Protein AF-A0A380JZQ6-F1 (afdb_monomer_lite)

Structure (mmCIF, N/CA/C/O backbone):
data_AF-A0A380JZQ6-F1
#
_entry.id   AF-A0A380JZQ6-F1
#
loop_
_atom_site.group_PDB
_atom_site.id
_atom_site.type_symbol
_atom_site.label_atom_id
_atom_site.label_alt_id
_atom_site.label_comp_id
_atom_site.label_asym_id
_atom_site.label_entity_id
_atom_site.label_seq_id
_atom_site.pdbx_PDB_ins_code
_atom_site.Cartn_x
_atom_site.Cartn_y
_atom_site.Cartn_z
_atom_site.occupancy
_a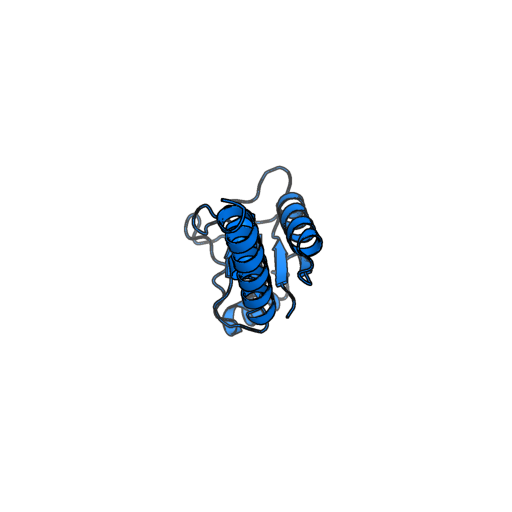tom_site.B_iso_or_equiv
_atom_site.auth_seq_id
_atom_site.auth_comp_id
_atom_site.auth_asym_id
_atom_site.auth_atom_id
_atom_site.pdbx_PDB_model_num
ATOM 1 N N . MET A 1 1 ? -9.021 -8.138 8.295 1.00 66.62 1 MET A N 1
ATOM 2 C CA . MET A 1 1 ? -8.830 -7.135 7.228 1.00 66.62 1 MET A CA 1
ATOM 3 C C . MET A 1 1 ? -7.356 -6.828 7.244 1.00 66.62 1 MET A C 1
ATOM 5 O O . MET A 1 1 ? -6.905 -6.247 8.228 1.00 66.62 1 MET A O 1
ATOM 9 N N . ALA A 1 2 ? -6.626 -7.334 6.256 1.00 83.62 2 ALA A N 1
ATOM 10 C CA . ALA A 1 2 ? -5.182 -7.193 6.190 1.00 83.62 2 ALA A CA 1
ATOM 11 C C . ALA A 1 2 ? -4.842 -6.177 5.097 1.00 83.62 2 ALA A C 1
ATOM 13 O O . ALA A 1 2 ? -5.372 -6.233 3.991 1.00 83.62 2 ALA A O 1
ATOM 14 N N . VAL A 1 3 ? -4.004 -5.201 5.433 1.00 91.56 3 VAL A N 1
ATOM 15 C CA . VAL A 1 3 ? -3.472 -4.251 4.457 1.00 91.56 3 VAL A CA 1
ATOM 16 C C . VAL A 1 3 ? -2.218 -4.851 3.850 1.00 91.56 3 VAL A C 1
ATOM 18 O O . VAL A 1 3 ? -1.231 -5.076 4.549 1.00 91.56 3 VAL A O 1
ATOM 21 N N . HIS A 1 4 ? -2.239 -5.054 2.543 1.00 94.81 4 HIS A N 1
ATOM 22 C CA . HIS A 1 4 ? -1.126 -5.632 1.813 1.00 94.81 4 HIS A CA 1
ATOM 23 C C . HIS A 1 4 ? -0.287 -4.539 1.167 1.00 94.81 4 HIS A C 1
ATOM 25 O O . HIS A 1 4 ? -0.812 -3.669 0.472 1.00 94.81 4 HIS A O 1
ATOM 31 N N . ILE A 1 5 ? 1.028 -4.599 1.372 1.00 95.44 5 ILE A N 1
ATOM 32 C CA . ILE A 1 5 ? 1.987 -3.670 0.772 1.00 95.44 5 ILE A CA 1
ATOM 33 C C . ILE A 1 5 ? 2.886 -4.434 -0.197 1.00 95.44 5 ILE A C 1
ATOM 35 O O . ILE A 1 5 ? 3.710 -5.258 0.206 1.00 95.44 5 ILE A O 1
ATOM 39 N N . LEU A 1 6 ? 2.772 -4.118 -1.480 1.00 95.06 6 LEU A N 1
ATOM 40 C CA . LEU A 1 6 ? 3.657 -4.616 -2.523 1.00 95.06 6 LEU A CA 1
ATOM 41 C C . LEU A 1 6 ? 4.658 -3.536 -2.905 1.00 95.06 6 LEU A C 1
AT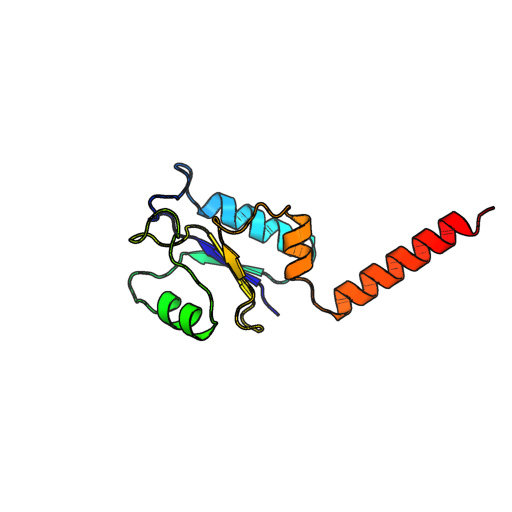OM 43 O O . LEU A 1 6 ? 4.314 -2.359 -3.037 1.00 95.06 6 LEU A O 1
ATOM 47 N N . TYR A 1 7 ? 5.905 -3.947 -3.094 1.00 94.62 7 TYR A N 1
ATOM 48 C CA . TYR A 1 7 ? 6.943 -3.088 -3.646 1.00 94.62 7 TYR A CA 1
ATOM 49 C C . TYR A 1 7 ? 7.571 -3.718 -4.879 1.00 94.62 7 TYR A C 1
ATOM 51 O O . TYR A 1 7 ? 7.689 -4.937 -4.975 1.00 94.62 7 TYR A O 1
ATOM 59 N N . ASN A 1 8 ? 8.012 -2.869 -5.799 1.00 91.38 8 ASN A N 1
ATOM 60 C CA . ASN A 1 8 ? 8.713 -3.267 -7.007 1.00 91.38 8 ASN A CA 1
ATOM 61 C C . ASN A 1 8 ? 9.956 -2.387 -7.181 1.00 91.38 8 ASN A C 1
ATOM 63 O O . ASN A 1 8 ? 9.848 -1.177 -7.370 1.00 91.38 8 ASN A O 1
ATOM 67 N N . ASN A 1 9 ? 11.142 -2.994 -7.115 1.00 88.06 9 ASN A N 1
ATOM 68 C CA . ASN A 1 9 ? 12.406 -2.278 -7.313 1.00 88.06 9 ASN A CA 1
ATOM 69 C C . ASN A 1 9 ? 12.777 -2.101 -8.796 1.00 88.06 9 ASN A C 1
ATOM 71 O O . ASN A 1 9 ? 13.717 -1.371 -9.088 1.00 88.06 9 ASN A O 1
ATOM 75 N N . LEU A 1 10 ? 12.064 -2.762 -9.713 1.00 84.12 10 LEU A N 1
ATOM 76 C CA . LEU A 1 10 ? 12.336 -2.763 -11.155 1.00 84.12 10 LEU A CA 1
ATOM 77 C C . LEU A 1 10 ? 11.611 -1.641 -11.912 1.00 84.12 10 LEU A C 1
ATOM 79 O O . LEU A 1 10 ? 11.795 -1.502 -13.114 1.00 84.12 10 LEU A O 1
ATOM 83 N N . SER A 1 11 ? 10.754 -0.870 -11.239 1.00 84.25 11 SER A N 1
ATOM 84 C CA . SER A 1 11 ? 10.064 0.262 -11.862 1.00 84.25 11 SER A CA 1
ATOM 85 C C . SER A 1 11 ? 11.045 1.381 -12.201 1.00 84.25 11 SER A C 1
ATOM 87 O O . SER A 1 11 ? 11.847 1.771 -11.353 1.00 84.25 11 SER A O 1
ATOM 89 N N . ASP A 1 12 ? 10.886 1.993 -13.374 1.00 82.56 12 ASP A N 1
ATOM 90 C CA . ASP A 1 12 ? 11.622 3.207 -13.771 1.00 82.56 12 ASP A CA 1
ATOM 91 C C . ASP A 1 12 ? 11.421 4.388 -12.800 1.00 82.56 12 ASP A C 1
ATOM 93 O O . ASP A 1 12 ? 12.233 5.309 -12.744 1.00 82.56 12 ASP A O 1
ATOM 97 N N . THR A 1 13 ? 10.341 4.362 -12.011 1.00 80.69 13 THR A N 1
ATOM 98 C CA . THR A 1 13 ? 10.034 5.383 -10.993 1.00 80.69 13 THR A CA 1
ATOM 99 C C . THR A 1 13 ? 10.548 5.027 -9.601 1.00 80.69 13 THR A C 1
ATOM 101 O O . THR A 1 13 ? 10.372 5.810 -8.664 1.00 80.69 13 THR A O 1
ATOM 104 N N . ALA A 1 14 ? 11.133 3.839 -9.421 1.00 83.62 14 ALA A N 1
ATOM 105 C CA . ALA A 1 14 ? 11.578 3.396 -8.113 1.00 83.62 14 ALA A CA 1
ATOM 106 C C . ALA A 1 14 ? 12.726 4.288 -7.601 1.00 83.62 14 ALA A C 1
ATOM 108 O O . ALA A 1 14 ? 13.630 4.653 -8.357 1.00 83.62 14 ALA A O 1
ATOM 109 N N . PRO A 1 15 ? 12.754 4.620 -6.297 1.00 82.75 15 PRO A N 1
ATOM 110 C CA . PRO A 1 15 ? 13.886 5.323 -5.713 1.00 82.75 15 PRO A CA 1
ATOM 111 C C . PRO A 1 15 ? 15.182 4.533 -5.919 1.00 82.75 15 PRO A C 1
ATOM 113 O O . PRO A 1 15 ? 15.201 3.322 -5.715 1.00 82.75 15 PRO A O 1
ATOM 116 N N . ALA A 1 16 ? 16.301 5.221 -6.165 1.00 80.81 16 ALA A N 1
ATOM 117 C CA . ALA A 1 16 ? 17.621 4.582 -6.282 1.00 80.81 16 ALA A CA 1
ATOM 118 C C . ALA A 1 16 ? 18.027 3.771 -5.030 1.00 80.81 16 ALA A C 1
ATOM 120 O O . ALA A 1 16 ? 18.849 2.864 -5.097 1.00 80.81 16 ALA A O 1
ATOM 121 N N . THR A 1 17 ? 17.435 4.089 -3.873 1.00 80.31 17 THR A N 1
ATOM 122 C CA . THR A 1 17 ? 17.634 3.356 -2.608 1.00 80.31 17 THR A CA 1
ATOM 123 C C . THR A 1 17 ? 16.750 2.107 -2.463 1.00 80.31 17 THR A C 1
ATOM 125 O O . THR A 1 17 ? 16.837 1.417 -1.446 1.00 80.31 17 THR A O 1
ATOM 128 N N . GLY A 1 18 ? 15.913 1.812 -3.461 1.00 81.62 18 GLY A N 1
ATOM 129 C CA . GLY A 1 18 ? 14.949 0.717 -3.487 1.00 81.62 18 GLY A CA 1
ATOM 130 C C . GLY A 1 18 ? 13.592 1.080 -2.872 1.00 81.62 18 GLY A C 1
ATOM 131 O O . GLY A 1 18 ? 13.499 1.707 -1.811 1.00 81.62 18 GLY A O 1
ATOM 132 N N . ALA A 1 19 ? 12.515 0.612 -3.504 1.00 89.25 19 ALA A N 1
ATOM 133 C CA . ALA A 1 19 ? 11.137 0.787 -3.042 1.00 89.25 19 ALA A CA 1
ATOM 134 C C . ALA A 1 19 ? 10.846 0.025 -1.733 1.00 89.25 19 ALA A C 1
ATOM 136 O O . ALA A 1 19 ? 9.974 0.421 -0.954 1.00 89.25 19 ALA A O 1
ATOM 137 N N . ARG A 1 20 ? 11.639 -1.011 -1.421 1.00 92.94 20 ARG A N 1
ATOM 138 C CA . ARG A 1 20 ? 11.530 -1.788 -0.172 1.00 92.94 20 ARG A CA 1
ATOM 139 C C . ARG A 1 20 ? 11.559 -0.910 1.082 1.00 92.94 20 ARG A C 1
ATOM 141 O O . ARG A 1 20 ? 10.835 -1.174 2.040 1.00 92.94 20 ARG A O 1
ATOM 148 N N . ARG A 1 21 ? 12.388 0.141 1.105 1.00 90.38 21 ARG A 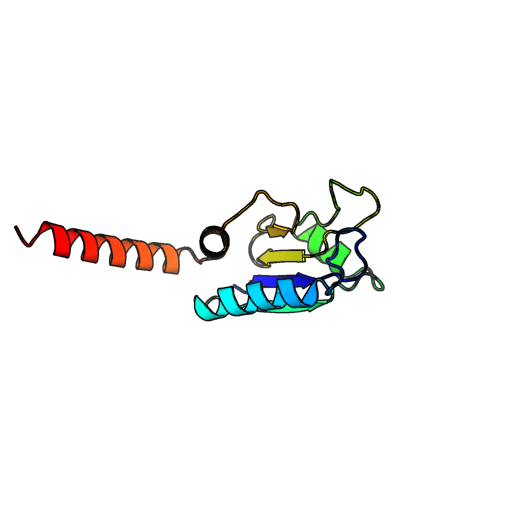N 1
ATOM 149 C CA . ARG A 1 21 ? 12.499 1.021 2.280 1.00 90.38 21 ARG A CA 1
ATOM 150 C C . ARG A 1 21 ? 11.246 1.871 2.475 1.00 90.38 21 ARG A C 1
ATOM 152 O O . ARG A 1 21 ? 10.836 2.079 3.615 1.00 90.38 21 ARG A O 1
ATOM 159 N N . ALA A 1 22 ? 10.645 2.344 1.384 1.00 88.81 22 ALA A N 1
ATOM 160 C CA . ALA A 1 22 ? 9.380 3.070 1.424 1.00 88.81 22 ALA A CA 1
ATOM 161 C C . ALA A 1 22 ? 8.249 2.157 1.920 1.00 88.81 22 ALA A C 1
ATOM 163 O O . ALA A 1 22 ? 7.551 2.509 2.869 1.00 88.81 22 ALA A O 1
ATOM 164 N N . ALA A 1 23 ? 8.149 0.944 1.373 1.00 92.81 23 ALA A N 1
ATOM 165 C CA . ALA A 1 23 ? 7.178 -0.057 1.809 1.00 92.81 23 ALA A CA 1
ATOM 166 C C . ALA A 1 23 ? 7.322 -0.424 3.296 1.00 92.81 23 ALA A C 1
ATOM 168 O O . ALA A 1 23 ? 6.330 -0.519 4.016 1.00 92.81 23 ALA A O 1
ATOM 169 N N . TRP A 1 24 ? 8.555 -0.535 3.801 1.00 93.75 24 TRP A N 1
ATOM 170 C CA . TRP A 1 24 ? 8.794 -0.802 5.221 1.00 93.75 24 TRP A CA 1
ATOM 171 C C . TRP A 1 24 ? 8.298 0.328 6.136 1.00 93.75 24 TRP A C 1
ATOM 173 O O . TRP A 1 24 ? 7.783 0.055 7.222 1.00 93.75 24 TRP A O 1
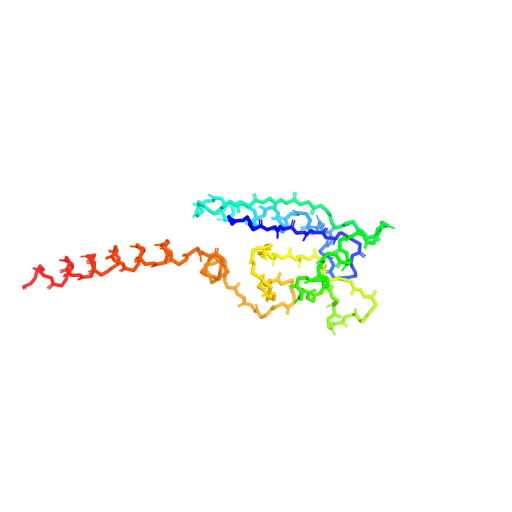ATOM 183 N N . ARG A 1 25 ? 8.414 1.595 5.711 1.00 91.69 25 ARG A N 1
ATOM 184 C CA . ARG A 1 25 ? 7.865 2.734 6.471 1.00 91.69 25 ARG A CA 1
ATOM 185 C C . ARG A 1 25 ? 6.346 2.642 6.573 1.00 91.69 25 ARG A C 1
ATOM 187 O O . ARG A 1 25 ? 5.814 2.801 7.667 1.00 91.69 25 ARG A O 1
ATOM 194 N N . TRP A 1 26 ? 5.676 2.315 5.470 1.00 91.69 26 TRP A N 1
ATOM 195 C CA . TRP A 1 26 ? 4.232 2.081 5.450 1.00 91.69 26 TRP A CA 1
ATOM 196 C C . TRP A 1 26 ? 3.818 0.925 6.360 1.00 91.69 26 TRP A C 1
ATOM 198 O O . TRP A 1 26 ? 2.922 1.087 7.185 1.00 91.69 26 TRP A O 1
ATOM 208 N N . LEU A 1 27 ? 4.525 -0.205 6.287 1.00 94.12 27 LEU A N 1
ATOM 209 C CA . LEU A 1 27 ? 4.272 -1.367 7.141 1.00 94.12 27 LEU A CA 1
ATOM 210 C C . LEU A 1 27 ? 4.349 -1.001 8.625 1.00 94.12 27 LEU A C 1
ATOM 212 O O . LEU A 1 27 ? 3.458 -1.339 9.404 1.00 94.12 27 LEU A O 1
ATOM 216 N N . ARG A 1 28 ? 5.427 -0.314 9.017 1.00 94.12 28 ARG A N 1
ATOM 217 C CA . ARG A 1 28 ? 5.636 0.130 10.395 1.00 94.12 28 ARG A CA 1
ATOM 218 C C . ARG A 1 28 ? 4.497 1.036 10.854 1.00 94.12 28 ARG A C 1
ATOM 220 O O . ARG A 1 28 ? 3.948 0.821 11.928 1.00 94.12 28 ARG A O 1
ATOM 227 N N . MET A 1 29 ? 4.122 1.990 10.015 1.00 91.12 29 MET A N 1
ATOM 228 C CA . MET A 1 29 ? 3.086 2.969 10.300 1.00 91.12 29 MET A CA 1
ATOM 229 C C . MET A 1 29 ? 1.711 2.300 10.522 1.00 91.12 29 MET A C 1
ATOM 231 O O . MET A 1 29 ? 1.042 2.586 11.519 1.00 91.12 29 MET A O 1
ATOM 235 N N . PHE A 1 30 ? 1.303 1.355 9.666 1.00 91.19 30 PHE A N 1
ATOM 236 C CA . PHE A 1 30 ? 0.047 0.618 9.866 1.00 91.19 30 PHE A CA 1
ATOM 237 C C . PHE A 1 30 ? 0.066 -0.196 11.164 1.00 91.19 30 PHE A C 1
ATOM 239 O O . PHE A 1 30 ? -0.894 -0.142 11.937 1.00 91.19 30 PHE A O 1
ATOM 246 N N . LYS A 1 31 ? 1.180 -0.880 11.452 1.00 91.31 31 LYS A N 1
ATOM 247 C CA . LYS A 1 31 ? 1.342 -1.659 12.688 1.00 91.31 31 LYS A CA 1
ATOM 248 C C . LYS A 1 31 ? 1.304 -0.791 13.945 1.00 91.31 31 LYS A C 1
ATOM 250 O O . LYS A 1 31 ? 0.656 -1.176 14.913 1.00 91.31 31 LYS A O 1
ATOM 255 N N . GLU A 1 32 ? 1.929 0.387 13.924 1.00 90.81 32 GLU A N 1
ATOM 256 C CA . GLU A 1 32 ? 1.878 1.363 15.026 1.00 90.81 32 GLU A CA 1
ATOM 257 C C . GLU A 1 32 ? 0.445 1.865 15.293 1.00 90.81 32 GLU A C 1
ATOM 259 O O . GLU A 1 32 ? 0.103 2.172 16.431 1.00 90.81 32 GLU A O 1
ATOM 264 N N . ASN A 1 33 ? -0.429 1.856 14.281 1.00 86.94 33 ASN A N 1
ATOM 265 C CA . ASN A 1 33 ? -1.858 2.171 14.407 1.00 86.94 33 ASN A CA 1
ATOM 266 C C . ASN A 1 33 ? -2.743 0.923 14.644 1.00 86.94 33 ASN A C 1
ATOM 268 O O . ASN A 1 33 ? -3.977 0.971 14.548 1.00 86.94 33 ASN A O 1
ATOM 272 N N . GLY A 1 34 ? -2.125 -0.224 14.945 1.00 87.00 34 GLY A N 1
ATOM 273 C CA . GLY A 1 34 ? -2.799 -1.494 15.212 1.00 87.00 34 GLY A CA 1
ATOM 274 C C . GLY A 1 34 ? -3.551 -2.066 14.009 1.00 87.00 34 GLY A C 1
ATOM 275 O O . GLY A 1 34 ? -4.522 -2.800 14.196 1.00 87.00 34 GLY A O 1
ATOM 276 N N . ILE A 1 35 ? -3.188 -1.676 12.788 1.00 87.94 35 ILE A N 1
ATOM 277 C CA . ILE A 1 35 ? -3.725 -2.244 11.552 1.00 87.94 35 ILE A CA 1
ATOM 278 C C . ILE A 1 35 ? -2.860 -3.449 11.181 1.00 87.94 35 ILE A C 1
ATOM 280 O O . ILE A 1 35 ? -1.631 -3.362 11.144 1.00 87.94 35 ILE A O 1
ATOM 284 N N . GLU A 1 36 ? -3.512 -4.584 10.944 1.00 90.88 36 GLU A N 1
ATOM 285 C CA . GLU A 1 36 ? -2.844 -5.784 10.456 1.00 90.88 36 GLU A CA 1
ATOM 286 C C . GLU A 1 36 ? -2.349 -5.525 9.034 1.00 90.88 36 GLU A C 1
ATOM 288 O O . GLU A 1 36 ? -3.131 -5.156 8.159 1.00 90.88 36 GLU A O 1
ATOM 293 N N . ALA A 1 37 ? -1.040 -5.655 8.829 1.00 93.31 37 ALA A N 1
ATOM 294 C CA . ALA A 1 37 ? -0.412 -5.384 7.550 1.00 93.31 37 ALA A CA 1
ATOM 295 C C . ALA A 1 37 ? 0.791 -6.296 7.307 1.00 93.31 37 ALA A C 1
ATOM 297 O O . ALA A 1 37 ? 1.564 -6.596 8.232 1.00 93.31 37 ALA A O 1
ATOM 298 N N . ASP A 1 38 ? 0.974 -6.678 6.051 1.00 95.69 38 ASP A N 1
ATOM 299 C CA . ASP A 1 38 ? 2.105 -7.440 5.539 1.00 95.69 38 ASP A CA 1
ATOM 300 C C . ASP A 1 38 ? 2.760 -6.717 4.356 1.00 95.69 38 ASP A C 1
ATOM 302 O O . ASP A 1 38 ? 2.228 -5.776 3.766 1.00 95.69 38 ASP A O 1
ATOM 306 N N . MET A 1 39 ? 3.991 -7.121 4.059 1.00 95.06 39 MET A N 1
ATOM 307 C CA . MET A 1 39 ? 4.787 -6.524 2.998 1.00 95.06 39 MET A CA 1
ATOM 308 C C . MET A 1 39 ? 5.530 -7.615 2.244 1.00 95.06 39 MET A C 1
ATOM 310 O O . MET A 1 39 ? 6.196 -8.447 2.867 1.00 95.06 39 MET A O 1
ATOM 314 N N . ARG A 1 40 ? 5.491 -7.563 0.913 1.00 95.00 40 ARG A N 1
ATOM 315 C CA . ARG A 1 40 ? 6.251 -8.467 0.042 1.00 95.00 40 ARG A CA 1
ATOM 316 C C . ARG A 1 40 ? 6.618 -7.804 -1.282 1.00 95.00 40 ARG A C 1
ATOM 318 O O . ARG A 1 40 ? 6.109 -6.739 -1.616 1.00 95.00 40 ARG A O 1
ATOM 325 N N . GLU A 1 41 ? 7.541 -8.423 -2.002 1.00 93.88 41 GLU A N 1
ATOM 326 C CA . GLU A 1 41 ? 7.898 -7.989 -3.352 1.00 93.88 41 GLU A CA 1
ATOM 327 C C . GLU A 1 41 ? 6.797 -8.388 -4.343 1.00 93.88 41 GLU A C 1
ATOM 329 O O . GLU A 1 41 ? 6.134 -9.415 -4.159 1.00 93.88 41 GLU A O 1
ATOM 334 N N . LEU A 1 42 ? 6.580 -7.542 -5.349 1.00 92.19 42 LEU A N 1
ATOM 335 C CA . LEU A 1 42 ? 5.641 -7.787 -6.434 1.00 92.19 42 LEU A CA 1
ATOM 336 C C . LEU A 1 42 ? 6.184 -8.901 -7.337 1.00 92.19 42 LEU A C 1
ATOM 338 O O . LEU A 1 42 ? 7.248 -8.755 -7.936 1.00 92.19 42 LEU A O 1
ATOM 342 N N . ASP A 1 43 ? 5.435 -9.991 -7.463 1.00 88.31 43 ASP A N 1
ATOM 343 C CA . ASP A 1 43 ? 5.763 -11.089 -8.368 1.00 88.31 43 ASP A CA 1
ATOM 344 C C . ASP A 1 43 ? 5.286 -10.758 -9.788 1.00 88.31 43 ASP A C 1
ATOM 346 O O . ASP A 1 43 ? 4.124 -10.969 -10.162 1.00 88.31 43 ASP A O 1
ATOM 350 N N . VAL A 1 44 ? 6.209 -10.196 -10.569 1.00 79.25 44 VAL A N 1
ATOM 351 C CA . VAL A 1 44 ? 5.989 -9.856 -11.979 1.00 79.25 44 VAL A CA 1
ATOM 352 C C . VAL A 1 44 ? 6.254 -11.063 -12.886 1.00 79.25 44 VAL A C 1
ATOM 354 O O . VAL A 1 44 ? 5.578 -11.224 -13.903 1.00 79.25 44 VAL A O 1
ATOM 357 N N . ASP A 1 45 ? 7.177 -11.943 -12.495 1.00 82.56 45 ASP A N 1
ATOM 358 C CA . ASP A 1 45 ? 7.667 -13.051 -13.320 1.00 82.56 45 ASP A CA 1
ATOM 359 C C . ASP A 1 45 ? 6.592 -14.113 -13.561 1.00 82.56 45 ASP A C 1
ATOM 361 O O . ASP A 1 45 ? 6.416 -14.596 -14.681 1.00 82.56 45 ASP A O 1
ATOM 365 N N . THR A 1 46 ? 5.826 -14.470 -12.524 1.00 82.00 46 THR A N 1
ATOM 366 C CA . THR A 1 46 ? 4.758 -15.474 -12.653 1.00 82.00 46 THR A CA 1
ATOM 367 C C . THR A 1 46 ? 3.423 -14.873 -13.091 1.00 82.00 46 THR A C 1
ATOM 369 O O . THR A 1 46 ? 2.456 -15.605 -13.338 1.00 82.00 46 THR A O 1
ATOM 372 N N . ASN A 1 47 ? 3.343 -13.539 -13.189 1.00 82.94 47 ASN A N 1
ATOM 373 C CA . ASN A 1 47 ? 2.137 -12.777 -13.520 1.00 82.94 47 ASN A CA 1
ATOM 374 C C . ASN A 1 47 ? 0.954 -13.036 -12.551 1.00 82.94 47 ASN A C 1
ATOM 376 O O . ASN A 1 47 ? -0.197 -12.690 -12.838 1.00 82.94 47 ASN A O 1
ATOM 380 N N . LYS A 1 48 ? 1.210 -13.682 -11.405 1.00 88.31 48 LYS A N 1
ATOM 381 C CA . LYS A 1 48 ? 0.193 -14.048 -10.413 1.00 88.31 48 LYS A CA 1
ATOM 382 C C . LYS A 1 48 ? -0.389 -12.808 -9.743 1.00 88.31 48 LYS A C 1
ATOM 384 O O . LYS A 1 48 ? -1.611 -12.685 -9.651 1.00 88.31 48 LYS A O 1
ATOM 389 N N . ASP A 1 49 ? 0.474 -11.888 -9.321 1.00 89.06 49 ASP A N 1
ATOM 390 C CA . ASP A 1 49 ? 0.052 -10.672 -8.626 1.00 89.06 49 ASP A CA 1
ATOM 391 C C . ASP A 1 49 ? -0.699 -9.725 -9.549 1.00 89.06 49 ASP A C 1
ATOM 393 O O . ASP A 1 49 ? -1.729 -9.189 -9.162 1.00 89.06 49 ASP A O 1
ATOM 397 N N . VAL A 1 50 ? -0.257 -9.590 -10.796 1.00 87.94 50 VAL A N 1
ATOM 398 C CA . VAL A 1 50 ? -0.939 -8.764 -11.801 1.00 87.94 50 VAL A CA 1
ATOM 399 C C . VAL A 1 50 ? -2.382 -9.235 -12.006 1.00 87.94 50 VAL A C 1
ATOM 401 O O . VAL A 1 50 ? -3.309 -8.426 -11.993 1.00 87.94 50 VAL A O 1
ATOM 404 N N . LYS A 1 51 ? -2.602 -10.553 -12.136 1.00 90.00 51 LYS A N 1
ATOM 405 C CA . LYS A 1 51 ? -3.953 -11.125 -12.266 1.00 90.00 51 LYS A CA 1
ATOM 406 C C . LYS A 1 51 ? -4.790 -10.914 -11.006 1.00 90.00 51 LYS A C 1
ATOM 408 O O . LYS A 1 51 ? -5.959 -10.551 -11.101 1.00 90.00 51 LYS A O 1
ATOM 413 N N . MET A 1 52 ? -4.205 -11.148 -9.833 1.00 92.44 52 MET A N 1
ATOM 414 C CA . MET A 1 52 ? -4.883 -10.952 -8.551 1.00 92.44 52 MET A CA 1
ATOM 415 C C . MET A 1 52 ? -5.307 -9.489 -8.359 1.00 92.44 52 MET A C 1
ATOM 417 O O . MET A 1 52 ? -6.460 -9.235 -8.027 1.00 92.44 52 MET A O 1
ATOM 421 N N . LEU A 1 53 ? -4.407 -8.536 -8.604 1.00 93.31 53 LEU A N 1
ATOM 422 C CA . LEU A 1 53 ? -4.657 -7.101 -8.444 1.00 93.31 53 LEU A CA 1
ATOM 423 C C . LEU A 1 53 ? -5.696 -6.600 -9.449 1.00 93.31 53 LEU A C 1
ATOM 425 O O . LEU A 1 53 ? -6.594 -5.853 -9.074 1.00 93.31 53 LEU A O 1
ATOM 429 N N . SER A 1 54 ? -5.664 -7.107 -10.685 1.00 92.25 54 SER A N 1
ATOM 430 C CA . SER A 1 54 ? -6.709 -6.830 -11.673 1.00 92.25 54 SER A CA 1
ATOM 431 C C . SER A 1 54 ? -8.094 -7.300 -11.206 1.00 92.25 54 SER A C 1
ATOM 433 O O . SER A 1 54 ? -9.057 -6.549 -11.336 1.00 92.25 54 SER A O 1
ATOM 435 N N . ASN A 1 55 ? -8.204 -8.489 -10.600 1.00 92.88 55 ASN A N 1
ATOM 436 C CA . ASN A 1 55 ? -9.472 -8.985 -10.039 1.00 92.88 55 ASN A CA 1
ATOM 437 C C . ASN A 1 55 ? -9.973 -8.159 -8.842 1.00 92.88 55 ASN A C 1
ATOM 439 O O . ASN A 1 55 ? -11.169 -8.165 -8.543 1.00 92.88 55 ASN A O 1
ATOM 443 N N . LEU A 1 56 ? -9.059 -7.489 -8.140 1.00 92.94 56 LEU A N 1
ATOM 444 C CA . LEU A 1 56 ? -9.357 -6.587 -7.030 1.00 92.94 56 LEU A CA 1
ATOM 445 C C . LEU A 1 56 ? -9.619 -5.146 -7.489 1.00 92.94 56 LEU A C 1
ATOM 447 O O . LEU A 1 56 ? -9.844 -4.294 -6.635 1.00 92.94 56 LEU A O 1
ATOM 451 N N . GLU A 1 57 ? -9.617 -4.877 -8.800 1.00 93.38 57 GLU A N 1
ATOM 452 C CA . GLU A 1 57 ? -9.770 -3.531 -9.375 1.00 93.38 57 GLU A CA 1
ATOM 453 C C . GLU A 1 57 ? -8.682 -2.555 -8.887 1.00 93.38 57 GLU A C 1
ATOM 455 O O . GLU A 1 57 ? -8.925 -1.366 -8.695 1.00 93.38 57 GLU A O 1
ATOM 460 N N . VAL A 1 58 ? -7.467 -3.069 -8.668 1.00 92.62 58 VAL A N 1
ATOM 461 C CA . VAL A 1 58 ? -6.292 -2.278 -8.289 1.00 92.62 58 VAL A CA 1
ATOM 462 C C . VAL A 1 58 ? -5.494 -1.941 -9.544 1.00 92.62 58 VAL A C 1
ATOM 464 O O . VAL A 1 58 ? -4.960 -2.840 -10.199 1.00 92.62 58 VAL A O 1
ATOM 467 N N . ASP A 1 59 ? -5.388 -0.651 -9.866 1.00 91.00 59 ASP A N 1
ATOM 468 C CA . ASP A 1 59 ? -4.506 -0.195 -10.940 1.00 91.00 59 ASP A CA 1
ATOM 469 C C . ASP A 1 59 ? -3.057 -0.128 -10.450 1.00 91.00 59 ASP A C 1
ATOM 471 O O . ASP A 1 59 ? -2.732 0.509 -9.446 1.00 91.00 59 ASP A O 1
ATOM 475 N N . ILE A 1 60 ? -2.187 -0.823 -11.174 1.00 90.75 60 ILE A N 1
ATOM 476 C CA . ILE A 1 60 ? -0.767 -0.971 -10.859 1.00 90.75 60 ILE A CA 1
ATOM 477 C C . ILE A 1 60 ? 0.131 -0.403 -11.952 1.00 90.75 60 ILE A C 1
ATOM 479 O O . ILE A 1 60 ? 1.352 -0.513 -11.839 1.00 90.75 60 ILE A O 1
ATOM 483 N N . ARG A 1 61 ? -0.438 0.141 -13.033 1.00 90.69 61 ARG A N 1
ATOM 484 C CA . ARG A 1 61 ? 0.340 0.753 -14.111 1.00 90.69 61 ARG A CA 1
ATOM 485 C C . ARG A 1 61 ? 0.683 2.188 -13.745 1.00 90.69 61 ARG A C 1
ATOM 487 O O . ARG A 1 61 ? -0.144 2.912 -13.207 1.00 90.69 61 ARG A O 1
ATOM 494 N N . SER A 1 62 ? 1.903 2.589 -14.076 1.00 88.56 62 SER A N 1
ATOM 495 C CA . SER A 1 62 ? 2.316 3.980 -13.941 1.00 88.56 62 SER A CA 1
ATOM 496 C C . SER A 1 62 ? 1.601 4.837 -14.990 1.00 88.56 62 SER A C 1
ATOM 498 O O . SER A 1 62 ? 1.615 4.525 -16.184 1.00 88.56 62 SER A O 1
ATOM 500 N N . HIS A 1 63 ? 0.992 5.935 -14.551 1.00 87.69 63 HIS A N 1
ATOM 501 C CA . HIS A 1 63 ? 0.435 6.969 -15.421 1.00 87.69 63 HIS A CA 1
ATOM 502 C C . HIS A 1 63 ? 1.535 7.868 -16.000 1.00 87.69 63 HIS A C 1
ATOM 504 O O . HIS A 1 63 ? 1.346 8.470 -17.056 1.00 87.69 63 HIS A O 1
ATOM 510 N N . VAL A 1 64 ? 2.692 7.940 -15.333 1.00 85.56 64 VAL A N 1
ATOM 511 C CA . VAL A 1 64 ? 3.861 8.706 -15.790 1.00 85.56 64 VAL A CA 1
ATOM 512 C C . VAL A 1 64 ? 4.650 7.934 -16.854 1.00 85.56 64 VAL A C 1
ATOM 514 O O . VAL A 1 64 ? 5.083 8.516 -17.848 1.00 85.56 64 VAL A O 1
ATOM 517 N N . TYR A 1 65 ? 4.805 6.619 -16.675 1.00 85.31 65 TYR A N 1
ATOM 518 C CA . TYR A 1 65 ? 5.550 5.731 -17.568 1.00 85.31 65 TYR A CA 1
ATOM 519 C C . TYR A 1 65 ? 4.668 4.553 -18.013 1.00 85.31 65 TYR A C 1
ATOM 521 O O . TYR A 1 65 ? 4.598 3.543 -17.316 1.00 85.31 65 TYR A O 1
ATOM 529 N N . PRO A 1 66 ? 4.048 4.610 -1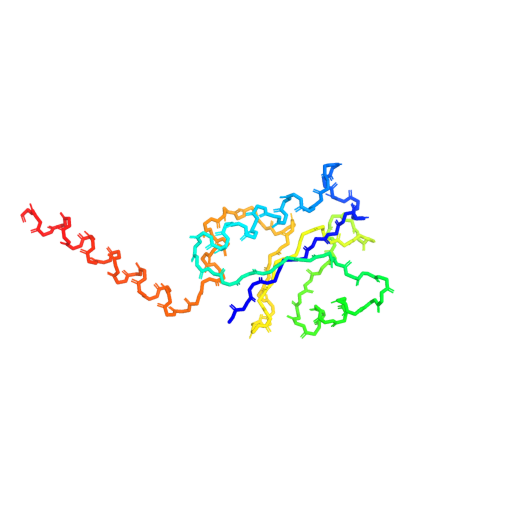9.208 1.00 83.38 66 PRO A N 1
ATOM 530 C CA . PRO A 1 66 ? 3.029 3.641 -19.644 1.00 83.38 66 PRO A CA 1
ATOM 531 C C . PRO A 1 66 ? 3.470 2.166 -19.695 1.00 83.38 66 PRO A C 1
ATOM 533 O O . PRO A 1 66 ? 2.633 1.259 -19.682 1.00 83.38 66 PRO A O 1
ATOM 536 N N . ASN A 1 67 ? 4.781 1.926 -19.775 1.00 85.44 67 ASN A N 1
ATOM 537 C CA . ASN A 1 67 ? 5.385 0.592 -19.822 1.00 85.44 67 ASN A CA 1
ATOM 538 C C . ASN A 1 67 ? 5.909 0.116 -18.457 1.00 85.44 67 ASN A C 1
ATOM 540 O O . ASN A 1 67 ? 6.477 -0.970 -18.375 1.00 85.44 67 ASN A O 1
ATOM 544 N N . SER A 1 68 ? 5.724 0.911 -17.403 1.00 88.25 68 SER A N 1
ATOM 545 C CA . SER A 1 68 ? 6.210 0.631 -16.058 1.00 88.25 68 SER A CA 1
ATOM 546 C C . SER A 1 68 ? 5.055 0.357 -15.096 1.00 88.25 68 SER A C 1
ATOM 548 O O . SER A 1 68 ? 3.912 0.778 -15.298 1.00 88.25 68 SER A O 1
ATOM 550 N N . LEU A 1 69 ? 5.364 -0.370 -14.027 1.00 90.44 69 LEU A N 1
ATOM 551 C CA . LEU A 1 69 ? 4.449 -0.613 -12.918 1.00 90.44 69 LEU A CA 1
ATOM 552 C C . LEU A 1 69 ? 4.760 0.348 -11.773 1.00 90.44 69 LEU A C 1
ATOM 554 O O . LEU A 1 69 ? 5.915 0.732 -11.573 1.00 90.44 69 LEU A O 1
ATOM 558 N N . CYS A 1 70 ? 3.745 0.681 -10.985 1.00 92.25 70 CYS A N 1
ATOM 559 C CA . CYS A 1 70 ? 3.904 1.393 -9.727 1.00 92.25 70 CYS A CA 1
ATOM 560 C C . CYS A 1 70 ? 4.896 0.647 -8.826 1.00 92.25 70 CYS A C 1
ATOM 562 O O . CYS A 1 70 ? 4.839 -0.577 -8.668 1.00 92.25 70 CYS A O 1
ATOM 564 N N . HIS A 1 71 ? 5.835 1.386 -8.240 1.00 92.50 71 HIS A N 1
ATOM 565 C CA . HIS A 1 71 ? 6.875 0.808 -7.391 1.00 92.50 71 HIS A CA 1
ATOM 566 C C . HIS A 1 71 ? 6.399 0.549 -5.959 1.00 92.50 71 HIS A C 1
ATOM 568 O O . HIS A 1 71 ? 7.053 -0.183 -5.215 1.00 92.50 71 HIS A O 1
ATOM 574 N N . LEU A 1 72 ? 5.273 1.145 -5.568 1.00 93.38 72 LEU A N 1
ATOM 575 C CA . LEU A 1 72 ? 4.611 0.929 -4.290 1.00 93.38 72 LEU A CA 1
ATOM 576 C C . LEU A 1 72 ? 3.111 0.790 -4.531 1.00 93.38 72 LEU A C 1
ATOM 578 O O . LEU A 1 72 ? 2.506 1.656 -5.161 1.00 93.38 72 LEU A O 1
ATOM 582 N N . ILE A 1 73 ? 2.525 -0.282 -4.008 1.00 94.19 73 ILE A N 1
ATOM 583 C CA . ILE A 1 73 ? 1.092 -0.570 -4.085 1.00 94.19 73 ILE A CA 1
ATOM 584 C C . ILE A 1 73 ? 0.644 -0.998 -2.688 1.00 94.19 73 ILE A C 1
ATOM 586 O O . ILE A 1 73 ? 1.213 -1.916 -2.104 1.00 94.19 73 ILE A O 1
ATOM 590 N N . ILE A 1 74 ? -0.365 -0.337 -2.142 1.00 94.44 74 ILE A N 1
ATOM 591 C CA . ILE A 1 74 ? -0.961 -0.631 -0.839 1.00 94.44 74 ILE A CA 1
ATOM 592 C C . ILE A 1 74 ? -2.434 -0.905 -1.087 1.00 94.44 74 ILE A C 1
ATOM 594 O O . ILE A 1 74 ? -3.107 -0.043 -1.642 1.00 94.44 74 ILE A O 1
ATOM 598 N N . TYR A 1 75 ? -2.953 -2.063 -0.699 1.00 94.31 75 TYR A N 1
ATOM 599 C CA . TYR A 1 75 ? -4.348 -2.414 -0.971 1.00 94.31 75 TYR A CA 1
ATOM 600 C C . TYR A 1 75 ? -4.992 -3.209 0.165 1.00 94.31 75 TYR A C 1
ATOM 602 O O . TYR A 1 75 ? -4.314 -3.760 1.032 1.00 94.31 75 TYR A O 1
ATOM 610 N N . ASP A 1 76 ? -6.322 -3.237 0.154 1.00 92.25 76 ASP A N 1
ATOM 611 C CA . ASP A 1 76 ? -7.162 -4.023 1.058 1.00 92.25 76 ASP A CA 1
ATOM 612 C C . ASP A 1 76 ? -7.761 -5.193 0.269 1.00 92.25 76 ASP A C 1
ATOM 614 O O . ASP A 1 76 ? -8.490 -4.983 -0.700 1.00 92.25 76 ASP A O 1
ATOM 618 N N . ASP A 1 77 ? -7.442 -6.430 0.643 1.00 89.50 77 ASP A N 1
ATOM 619 C CA . ASP A 1 77 ? -7.927 -7.616 -0.072 1.00 89.50 77 ASP A CA 1
ATOM 620 C C . ASP A 1 77 ? -9.425 -7.882 0.148 1.00 89.50 77 ASP A C 1
ATOM 622 O O . ASP A 1 77 ? -10.065 -8.564 -0.657 1.00 89.50 77 ASP A O 1
ATOM 626 N N . ALA A 1 78 ? -10.007 -7.305 1.202 1.00 88.00 78 ALA A N 1
ATOM 627 C CA . ALA A 1 78 ? -11.417 -7.449 1.530 1.00 88.00 78 ALA A CA 1
ATOM 628 C C . ALA A 1 78 ? -12.311 -6.442 0.787 1.00 88.00 78 ALA A C 1
ATOM 630 O O . ALA A 1 78 ? -13.530 -6.625 0.740 1.00 88.00 78 ALA A O 1
ATOM 631 N N . VAL A 1 79 ? -11.738 -5.372 0.219 1.00 87.75 79 VAL A N 1
ATOM 632 C CA . VAL A 1 79 ? -12.486 -4.280 -0.419 1.00 87.75 79 VAL A CA 1
ATOM 633 C C . VAL A 1 79 ? -11.905 -3.972 -1.796 1.00 87.75 79 VAL A C 1
ATOM 635 O O . VAL A 1 79 ? -10.845 -3.365 -1.919 1.00 87.75 79 VAL A O 1
ATOM 638 N N . ARG A 1 80 ? -12.646 -4.335 -2.848 1.00 90.75 80 ARG A N 1
ATOM 639 C CA . ARG A 1 80 ? -12.269 -4.027 -4.238 1.00 90.75 80 ARG A CA 1
ATOM 640 C C . ARG A 1 80 ? -12.102 -2.525 -4.461 1.00 90.75 80 ARG A C 1
ATOM 642 O O . ARG A 1 80 ? -12.841 -1.725 -3.889 1.00 90.75 80 ARG A O 1
ATOM 649 N N . GLY A 1 81 ? -11.121 -2.161 -5.280 1.00 89.06 81 GLY A N 1
ATOM 650 C CA . GLY A 1 81 ? -10.807 -0.780 -5.639 1.00 89.06 81 GLY A CA 1
ATOM 651 C C . GLY A 1 81 ? -10.224 0.062 -4.501 1.00 89.06 81 GLY A C 1
ATOM 652 O O . GLY A 1 81 ? -9.958 1.245 -4.692 1.00 89.06 81 GLY A O 1
ATOM 653 N N . LYS A 1 82 ? -9.993 -0.508 -3.312 1.00 90.94 82 LYS A N 1
ATOM 654 C CA . LYS A 1 82 ? -9.414 0.218 -2.180 1.00 90.94 82 LYS A CA 1
ATOM 655 C C . LYS A 1 82 ? -7.898 0.053 -2.159 1.00 90.94 82 LYS A C 1
ATOM 657 O O . LYS A 1 82 ? -7.371 -0.897 -1.577 1.00 90.94 82 LYS A O 1
ATOM 662 N N . TYR A 1 83 ? -7.203 1.005 -2.773 1.00 92.56 83 TYR A N 1
ATOM 663 C CA . TYR A 1 83 ? -5.748 0.998 -2.861 1.00 92.56 83 TYR A CA 1
ATOM 664 C C . TYR A 1 83 ? -5.139 2.405 -2.882 1.00 92.56 83 TYR A C 1
ATOM 666 O O . TYR A 1 83 ? -5.828 3.400 -3.094 1.00 92.56 83 TYR A O 1
ATOM 674 N N . ILE A 1 84 ? -3.831 2.464 -2.640 1.00 92.56 84 ILE A N 1
ATOM 675 C CA . ILE A 1 84 ? -2.964 3.637 -2.776 1.00 92.56 84 ILE A CA 1
ATOM 676 C C . ILE A 1 84 ? -1.697 3.179 -3.502 1.00 92.56 84 ILE A C 1
ATOM 678 O O . ILE A 1 84 ? -1.170 2.104 -3.211 1.00 92.56 84 ILE A O 1
ATOM 682 N N . THR A 1 85 ? -1.186 3.983 -4.426 1.00 92.50 85 THR A N 1
ATOM 683 C CA . THR A 1 85 ? 0.092 3.743 -5.107 1.00 92.50 85 THR A CA 1
ATOM 684 C C . THR A 1 85 ? 1.073 4.882 -4.846 1.00 92.50 85 THR A C 1
ATOM 686 O O . THR A 1 85 ? 0.729 5.884 -4.221 1.00 92.50 85 THR A O 1
ATOM 689 N N . ASN A 1 86 ? 2.307 4.760 -5.338 1.00 89.06 86 ASN A N 1
ATOM 690 C CA . ASN A 1 86 ? 3.257 5.877 -5.332 1.00 89.06 86 ASN A CA 1
ATOM 691 C C . ASN A 1 86 ? 2.829 7.080 -6.192 1.00 89.06 86 ASN A C 1
ATOM 693 O O . ASN A 1 86 ? 3.474 8.118 -6.099 1.00 89.06 86 ASN A O 1
ATOM 697 N N . GLU A 1 87 ? 1.820 6.933 -7.053 1.00 87.62 87 GLU A N 1
ATOM 698 C CA . GLU A 1 87 ? 1.329 7.998 -7.945 1.00 87.62 87 GLU A CA 1
ATOM 699 C C . GLU A 1 87 ? -0.037 8.538 -7.530 1.00 87.62 87 GLU A C 1
ATOM 701 O O . GLU A 1 87 ? -0.567 9.447 -8.165 1.00 87.62 87 GLU A O 1
ATOM 706 N N . SER A 1 88 ? -0.623 7.979 -6.472 1.00 84.81 88 SER A N 1
ATOM 707 C CA . SER A 1 88 ? -1.787 8.577 -5.835 1.00 84.81 88 SER A CA 1
ATOM 708 C C . SER A 1 88 ? -1.470 10.008 -5.379 1.00 84.81 88 SER A C 1
ATOM 710 O O . SER A 1 88 ? -0.309 10.327 -5.117 1.00 84.81 88 SER A O 1
ATOM 712 N N . GLU A 1 89 ? -2.500 10.858 -5.273 1.00 76.56 89 GLU A N 1
ATOM 713 C CA . GLU A 1 89 ? -2.360 12.211 -4.711 1.00 76.56 89 GLU A CA 1
ATOM 714 C C . GLU A 1 89 ? -1.554 12.188 -3.404 1.00 76.56 89 GLU A C 1
ATOM 716 O O . GLU A 1 89 ? -1.557 11.187 -2.684 1.00 76.56 89 GLU A O 1
ATOM 721 N N . GLU A 1 90 ? -0.841 13.277 -3.096 1.00 68.88 90 GLU A N 1
ATOM 722 C CA . GLU A 1 90 ? -0.032 13.362 -1.878 1.00 68.88 90 GLU A CA 1
ATOM 723 C C . GLU A 1 90 ? -0.916 13.228 -0.626 1.00 68.88 90 GLU A C 1
ATOM 725 O O . GLU A 1 90 ? -1.451 14.198 -0.094 1.00 68.88 90 GLU A O 1
ATOM 730 N N . PHE A 1 91 ? -1.060 11.998 -0.138 1.00 67.25 91 PHE A N 1
ATOM 731 C CA . PHE A 1 91 ? -1.700 11.691 1.131 1.00 67.25 91 PHE A CA 1
ATOM 732 C C . PHE A 1 91 ? -0.676 11.802 2.253 1.00 67.25 91 PHE A C 1
ATOM 734 O O . PHE A 1 91 ? 0.437 11.269 2.163 1.00 67.25 91 PHE A O 1
ATOM 741 N N . THR A 1 92 ? -1.063 12.413 3.373 1.00 79.38 92 THR A N 1
ATOM 742 C CA . THR A 1 92 ? -0.268 12.245 4.588 1.00 79.38 92 THR A CA 1
ATOM 743 C C . THR A 1 92 ? -0.378 10.795 5.070 1.00 79.38 92 THR A C 1
ATOM 745 O O . THR A 1 92 ? -1.366 10.099 4.814 1.00 79.38 92 THR A O 1
ATOM 748 N N . TYR A 1 93 ? 0.613 10.324 5.833 1.00 76.44 93 TYR A N 1
ATOM 749 C CA . TYR A 1 93 ? 0.539 8.998 6.462 1.00 76.44 93 TYR A CA 1
ATOM 750 C C . TYR A 1 93 ? -0.747 8.816 7.284 1.00 76.44 93 TYR A C 1
ATOM 752 O O . TYR A 1 93 ? -1.313 7.725 7.307 1.00 76.44 93 TYR A O 1
ATOM 760 N N . SER A 1 94 ? -1.234 9.885 7.921 1.00 77.69 94 SER A N 1
ATOM 761 C CA . SER A 1 94 ? -2.469 9.864 8.708 1.00 77.69 94 SER A CA 1
ATOM 762 C C . SER A 1 94 ? -3.711 9.647 7.839 1.00 77.69 94 SER A C 1
ATOM 764 O O . SER A 1 94 ? -4.601 8.886 8.224 1.00 77.69 94 SER A O 1
ATOM 766 N N . ASP A 1 95 ? -3.766 10.264 6.658 1.00 80.25 95 ASP A N 1
ATOM 767 C CA . ASP A 1 95 ? -4.907 10.124 5.744 1.00 80.25 95 ASP A CA 1
ATOM 768 C C . ASP A 1 95 ? -5.008 8.695 5.216 1.00 80.25 95 ASP A C 1
ATOM 770 O O . ASP A 1 95 ? -6.078 8.083 5.238 1.00 80.25 95 ASP A O 1
ATOM 774 N N . ALA A 1 96 ? -3.867 8.113 4.851 1.00 79.50 96 ALA A N 1
ATOM 775 C CA . ALA A 1 96 ? -3.784 6.730 4.410 1.00 79.50 96 ALA A CA 1
ATOM 776 C C . ALA A 1 96 ? -4.204 5.735 5.511 1.00 79.50 96 ALA A C 1
ATOM 778 O O . ALA A 1 96 ? -4.975 4.814 5.239 1.00 79.50 96 ALA A O 1
ATOM 779 N N . VAL A 1 97 ? -3.812 5.942 6.777 1.00 82.38 97 VAL A N 1
ATOM 780 C CA . VAL A 1 97 ? -4.370 5.161 7.908 1.00 82.38 97 VAL A CA 1
ATOM 781 C C . VAL A 1 97 ? -5.879 5.291 7.956 1.00 82.38 97 VAL A C 1
ATOM 783 O O . VAL A 1 97 ? -6.580 4.291 8.092 1.00 82.38 97 VAL A O 1
ATOM 786 N N . GLY A 1 98 ? -6.385 6.517 7.825 1.00 79.75 98 GLY A N 1
ATOM 787 C CA . GLY A 1 98 ? -7.812 6.796 7.798 1.00 79.75 98 GLY A CA 1
ATOM 788 C C . GLY A 1 98 ? -8.536 6.005 6.711 1.00 79.75 98 GLY A C 1
ATOM 789 O O . GLY A 1 98 ? -9.608 5.460 6.971 1.00 79.75 98 GLY A O 1
ATOM 790 N N . ILE A 1 99 ? -7.956 5.863 5.520 1.00 84.06 99 ILE A N 1
ATOM 791 C CA . ILE A 1 99 ? -8.526 5.058 4.431 1.00 84.06 99 ILE A CA 1
ATOM 792 C C . ILE A 1 99 ? -8.623 3.583 4.845 1.00 84.06 99 ILE A C 1
ATOM 794 O O . ILE A 1 99 ? -9.689 2.972 4.713 1.00 84.06 99 ILE A O 1
ATOM 798 N N . PHE A 1 100 ? -7.557 3.026 5.422 1.00 85.44 100 PHE A N 1
ATOM 799 C CA . PHE A 1 100 ? -7.471 1.605 5.770 1.00 85.44 100 PHE A CA 1
ATOM 800 C C . PHE A 1 100 ? -7.982 1.232 7.171 1.00 85.44 100 PHE A C 1
ATOM 802 O O . PHE A 1 100 ? -8.008 0.056 7.513 1.00 85.44 100 PHE A O 1
ATOM 809 N N . MET A 1 101 ? -8.458 2.173 7.987 1.00 81.75 101 MET A N 1
ATOM 810 C CA . MET A 1 101 ? -9.106 1.846 9.263 1.00 81.75 101 MET A CA 1
ATOM 811 C C . MET A 1 101 ? -10.475 1.177 9.059 1.00 81.75 101 MET A C 1
ATOM 813 O O . MET A 1 101 ? -11.285 1.622 8.239 1.00 81.75 101 MET A O 1
ATOM 817 N N . SER A 1 102 ? -10.774 0.155 9.871 1.00 74.69 102 SER A N 1
ATOM 818 C CA . SER A 1 102 ? -12.108 -0.454 9.926 1.00 74.69 102 SER A CA 1
ATOM 819 C C . SER A 1 102 ? -13.161 0.546 10.420 1.00 74.69 102 SER A C 1
ATOM 821 O O . SER A 1 102 ? -12.851 1.477 11.170 1.00 74.69 102 SER A O 1
ATOM 823 N N . ARG A 1 103 ? -14.427 0.348 10.021 1.00 70.31 103 ARG A N 1
ATOM 824 C CA . ARG A 1 103 ? -15.555 1.184 10.475 1.00 70.31 103 ARG A CA 1
ATOM 825 C C . ARG A 1 103 ? -15.655 1.237 11.999 1.00 70.31 103 ARG A C 1
ATOM 827 O O . ARG A 1 103 ? -15.782 2.328 12.541 1.00 70.31 103 ARG A O 1
ATOM 834 N N . ASP A 1 104 ? -15.502 0.102 12.671 1.00 70.19 104 ASP A N 1
ATOM 835 C CA . ASP A 1 104 ? -15.612 0.019 14.132 1.00 70.19 104 ASP A CA 1
ATOM 836 C C . ASP A 1 104 ? -14.514 0.823 14.833 1.00 70.19 104 ASP A C 1
ATOM 838 O O . ASP A 1 104 ? -14.782 1.564 15.777 1.00 70.19 104 ASP A O 1
ATOM 842 N N . LYS A 1 105 ? -13.276 0.774 14.321 1.00 71.81 105 LYS A N 1
ATOM 843 C CA . LYS A 1 105 ? -12.189 1.607 14.850 1.00 71.81 105 LYS A CA 1
ATOM 844 C C . LYS A 1 105 ? -12.415 3.095 14.583 1.00 71.81 105 LYS A C 1
ATOM 846 O O . LYS A 1 105 ? -12.047 3.916 15.419 1.00 71.81 105 LYS A O 1
ATOM 851 N N . LYS A 1 106 ? -13.008 3.461 13.439 1.00 72.19 106 LYS A N 1
ATOM 852 C CA . LYS A 1 106 ? -13.375 4.859 13.147 1.00 72.19 106 LYS A CA 1
ATOM 853 C C . LYS A 1 106 ? -14.458 5.367 14.094 1.00 72.19 106 LYS A C 1
ATOM 855 O O . LYS A 1 106 ? -14.358 6.502 14.548 1.00 72.19 106 LYS A O 1
ATOM 860 N N . LEU A 1 107 ? -15.464 4.541 14.386 1.00 75.56 107 LEU A N 1
ATOM 861 C CA . LEU A 1 107 ? -16.532 4.865 15.333 1.00 75.56 107 LEU A CA 1
ATOM 862 C C . LEU A 1 107 ? -15.968 5.072 16.736 1.00 75.56 107 LEU A C 1
ATOM 864 O O . LEU A 1 107 ? -16.152 6.147 17.295 1.00 75.56 107 LEU A O 1
ATOM 868 N N . LYS A 1 108 ? -15.167 4.124 17.231 1.00 79.19 108 LYS A N 1
ATOM 869 C CA . LYS A 1 108 ? -14.545 4.234 18.553 1.00 79.19 108 LYS A CA 1
ATOM 870 C C . LYS A 1 108 ? -13.657 5.477 18.688 1.00 79.19 108 LYS A C 1
ATOM 872 O O . LYS A 1 108 ? -13.779 6.225 19.646 1.00 79.19 108 LYS A O 1
ATOM 877 N N . LYS A 1 109 ? -12.813 5.761 17.688 1.00 76.50 109 LYS A N 1
ATOM 878 C CA . LYS A 1 109 ? -11.955 6.961 17.690 1.00 76.50 109 LYS A CA 1
ATOM 879 C C . LYS A 1 109 ? -12.771 8.259 17.668 1.00 76.50 109 LYS A C 1
ATOM 881 O O . LYS A 1 109 ? -12.356 9.263 18.236 1.00 76.50 109 LYS A O 1
ATOM 886 N N . ARG A 1 110 ? -13.928 8.255 16.998 1.00 79.81 110 ARG A N 1
ATOM 887 C CA . ARG A 1 110 ? -14.857 9.390 16.992 1.00 79.81 110 ARG A CA 1
ATOM 888 C C . ARG A 1 110 ? -15.501 9.572 18.367 1.00 79.81 110 ARG A C 1
ATOM 890 O O . ARG A 1 110 ? -15.545 10.702 18.834 1.00 79.81 110 ARG A O 1
ATOM 897 N N . GLU A 1 111 ? -15.969 8.500 18.999 1.00 82.19 111 GLU A N 1
ATOM 898 C CA . 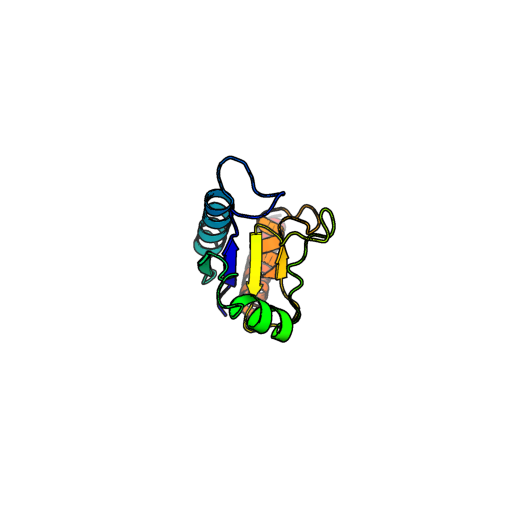GLU A 1 111 ? -16.525 8.531 20.361 1.00 82.19 111 GLU A CA 1
ATOM 899 C C . GLU A 1 111 ? -15.498 9.070 21.366 1.00 82.19 111 GLU A C 1
ATOM 901 O O . GLU A 1 111 ? -15.797 10.024 22.077 1.00 82.19 111 GLU A O 1
ATOM 906 N N . GLU A 1 112 ? -14.259 8.571 21.327 1.00 82.75 112 GLU A N 1
ATOM 907 C CA . GLU A 1 112 ? -13.153 9.052 22.171 1.00 82.75 112 GLU A CA 1
ATOM 908 C C . GLU A 1 112 ? -12.878 10.557 21.976 1.00 82.75 112 GLU A C 1
ATOM 910 O O . GLU A 1 112 ? -12.671 11.289 22.943 1.00 82.75 112 GLU A O 1
ATOM 915 N N . LEU A 1 113 ? -12.911 11.053 20.733 1.00 82.62 113 LEU A N 1
ATOM 916 C CA . LEU A 1 113 ? -12.747 12.483 20.442 1.00 82.62 113 LEU A CA 1
ATOM 917 C C . LEU A 1 113 ? -13.925 13.325 20.947 1.00 82.62 113 LEU A C 1
ATOM 919 O O . LEU A 1 113 ? -13.710 14.431 21.442 1.00 82.62 113 LEU A O 1
ATOM 923 N N . TYR A 1 114 ? -15.158 12.822 20.831 1.00 81.44 114 TYR A N 1
ATOM 924 C CA . TYR A 1 114 ? -16.337 13.496 21.376 1.00 81.44 114 TYR A CA 1
ATOM 925 C C . TYR A 1 114 ? -16.275 13.581 22.899 1.00 81.44 114 TYR A C 1
ATOM 927 O O . TYR A 1 114 ? -16.546 14.647 23.445 1.00 81.44 114 TYR A O 1
ATOM 935 N N . GLU A 1 115 ? -15.875 12.506 23.579 1.00 81.75 115 GLU A N 1
ATOM 936 C CA . GLU A 1 115 ? -15.689 12.506 25.032 1.00 81.75 115 GLU A CA 1
ATOM 937 C C . GLU A 1 115 ? -14.608 13.502 25.464 1.00 81.75 115 GLU A C 1
ATOM 939 O O . GLU A 1 115 ? -14.829 14.282 26.388 1.00 81.75 115 GLU A O 1
ATOM 944 N N . GLN A 1 116 ? -13.468 13.548 24.767 1.00 79.62 116 GLN A N 1
ATOM 945 C CA . GLN A 1 116 ? -12.398 14.510 25.056 1.00 79.62 116 GLN A CA 1
ATOM 946 C C . GLN A 1 116 ? -12.837 15.960 24.834 1.00 79.62 116 GLN A C 1
ATOM 948 O O . GLN A 1 116 ? -12.570 16.823 25.670 1.00 79.62 116 GLN A O 1
ATOM 953 N N . ALA A 1 117 ? -13.529 16.238 23.727 1.00 80.31 117 ALA A N 1
ATOM 954 C CA . ALA A 1 117 ? -14.056 17.567 23.441 1.00 80.31 117 ALA A CA 1
ATOM 955 C C . ALA A 1 117 ? -15.113 17.983 24.473 1.00 80.31 117 ALA A C 1
ATOM 957 O O . ALA A 1 117 ? -15.102 19.120 24.939 1.00 80.31 117 ALA A O 1
ATOM 958 N N . HIS A 1 118 ? -15.988 17.058 24.876 1.00 74.75 118 HIS A N 1
ATOM 959 C CA . HIS A 1 118 ? -16.992 17.305 25.906 1.00 74.75 118 HIS A CA 1
ATOM 960 C C . HIS A 1 118 ? -16.358 17.516 27.287 1.00 74.75 118 HIS A C 1
ATOM 962 O O . HIS A 1 118 ? -16.815 18.370 28.042 1.00 74.75 118 HIS A O 1
ATOM 968 N N . ALA A 1 119 ? -15.289 16.791 27.620 1.00 75.50 119 ALA A N 1
ATOM 969 C CA . ALA A 1 119 ? -14.535 17.018 28.847 1.00 75.50 119 ALA A CA 1
ATOM 970 C C . ALA A 1 119 ? -13.873 18.405 28.842 1.00 75.50 119 ALA A C 1
ATOM 972 O O . ALA A 1 119 ? -13.966 19.128 29.824 1.00 75.50 119 ALA A O 1
ATOM 973 N N . LEU A 1 120 ? -13.269 18.825 27.729 1.00 73.75 120 LEU A N 1
ATOM 974 C CA . LEU A 1 120 ? -12.642 20.148 27.604 1.00 73.75 120 LEU A CA 1
ATOM 975 C C . LEU A 1 120 ? -13.651 21.307 27.634 1.00 73.75 120 LEU A C 1
ATOM 977 O O . LEU A 1 120 ? -13.351 22.359 28.192 1.00 73.75 120 LEU A O 1
ATOM 981 N N . LEU A 1 121 ? -14.835 21.122 27.047 1.00 70.56 121 LEU A N 1
ATOM 982 C CA . LEU A 1 121 ? -15.894 22.137 27.009 1.00 70.56 121 LEU A CA 1
ATOM 983 C C . LEU A 1 121 ? -16.743 22.174 28.289 1.00 70.56 121 LEU A C 1
ATOM 985 O O . LEU A 1 121 ? -17.318 23.211 28.593 1.00 70.56 121 LEU A O 1
ATOM 989 N N . GLY A 1 122 ? -16.818 21.070 29.037 1.00 55.38 122 GLY A N 1
ATOM 990 C CA . GLY A 1 122 ? -17.571 20.959 30.293 1.00 55.38 122 GLY A CA 1
ATOM 991 C C . GLY A 1 122 ? -16.818 21.421 31.547 1.00 55.38 122 GLY A C 1
ATOM 992 O O . GLY A 1 122 ? -17.351 21.289 32.645 1.00 55.38 122 GLY A O 1
ATOM 993 N N . TYR A 1 123 ? -15.592 21.934 31.402 1.00 51.41 123 TYR A N 1
ATOM 994 C CA . TYR A 1 123 ? -14.782 22.518 32.483 1.00 51.41 123 TYR A CA 1
ATOM 995 C C . TYR A 1 123 ? -14.866 24.062 32.555 1.00 51.41 123 TYR A C 1
ATOM 997 O O . TYR A 1 123 ? -13.983 24.694 33.139 1.00 51.41 123 TYR A O 1
ATOM 1005 N N . PHE A 1 124 ? -15.931 24.665 32.010 1.00 47.78 124 PHE A N 1
ATOM 1006 C CA . PHE A 1 124 ? -16.299 26.074 32.213 1.00 47.78 124 PHE A CA 1
ATOM 1007 C C . PHE A 1 124 ? -17.742 26.213 32.696 1.00 47.78 124 PHE A C 1
ATOM 1009 O O . PHE A 1 124 ? -18.628 25.561 32.099 1.00 47.78 124 PHE A O 1
#

pLDDT: mean 85.23, std 8.84, range [47.78, 95.69]

Organism: NCBI:txid1337

Radius of gyration: 17.28 Å; chains: 1; bounding box: 35×42×52 Å

Secondary structure (DSSP, 8-state):
--EEEEE-TTSTTS-TT-HHHHHHHHHHHHHHTT--EEEEE---SS-HHHHHHHHTT---B-SSSTTSB-SEEEEETTSTT-EEETTS----HHHHHHHHS-HHHHHHHHHHHHHHHHHHHTT-

Sequence (124 aa):
MAVHILYNNLSDTAPATGARRAAWRWLRMFKENGIEADMRELDVDTNKDVKMLSNLEVDIRSHVYPNSLCHLIIYDDAVRGKYITNESEEFTYSDAVGIFMSRDKKLKKREELYEQAHALLGYF

Foldseek 3Di:
DEKEKEFEQPFPPAPPVGLVVVSVVLQVLCVVVVHHYDYDYDDVPVCPNVVLCVVLQHQQADPVDRVGGFRIKIADSVHRPQIDTPPPDDDDSVVNSVSRDDPVVVVVVVVVVVVVVCVVVVPD